Protein AF-A0A4V3Z1U4-F1 (afdb_monomer_lite)

Structure (mmCIF, N/CA/C/O backbone):
data_AF-A0A4V3Z1U4-F1
#
_entry.id   AF-A0A4V3Z1U4-F1
#
loop_
_atom_site.group_PDB
_atom_site.id
_atom_site.type_symbol
_atom_site.label_atom_id
_atom_site.label_alt_id
_atom_site.label_comp_id
_atom_site.label_asym_id
_atom_site.label_entity_id
_atom_site.label_seq_id
_atom_site.pdbx_PDB_ins_code
_atom_site.Cartn_x
_atom_site.Cartn_y
_atom_site.Cartn_z
_atom_site.occupancy
_atom_site.B_iso_or_equiv
_atom_site.auth_seq_id
_atom_site.auth_comp_id
_atom_site.auth_asym_id
_atom_site.auth_atom_id
_atom_site.pdbx_PDB_model_num
ATOM 1 N N . MET A 1 1 ? -5.119 -2.148 0.882 1.00 86.31 1 MET A N 1
ATOM 2 C CA . MET A 1 1 ? -5.841 -2.221 2.170 1.00 86.31 1 MET A CA 1
ATOM 3 C C . MET A 1 1 ? -5.010 -3.045 3.125 1.00 86.31 1 MET A C 1
ATOM 5 O O . MET A 1 1 ? -4.369 -3.986 2.670 1.00 86.31 1 MET A O 1
ATOM 9 N N . LEU A 1 2 ? -5.001 -2.672 4.398 1.00 91.62 2 LEU A N 1
ATOM 10 C CA . LEU A 1 2 ? -4.212 -3.291 5.464 1.00 91.62 2 LEU A CA 1
ATOM 11 C C . LEU A 1 2 ? -5.132 -3.559 6.650 1.00 91.62 2 LEU A C 1
ATOM 13 O O . LEU A 1 2 ? -6.057 -2.778 6.849 1.00 91.62 2 LEU A O 1
ATOM 17 N N . GLY A 1 3 ? -4.857 -4.601 7.428 1.00 91.94 3 GLY A N 1
ATOM 18 C CA . GLY A 1 3 ? -5.650 -4.963 8.602 1.00 91.94 3 GLY A CA 1
ATOM 19 C C . GLY A 1 3 ? -6.179 -6.389 8.531 1.00 91.94 3 GLY A C 1
ATOM 20 O O . GLY A 1 3 ? -5.739 -7.170 7.681 1.00 91.94 3 GLY A O 1
ATOM 21 N N . ASP A 1 4 ? -7.108 -6.720 9.419 1.00 92.75 4 ASP A N 1
ATOM 22 C CA . ASP A 1 4 ? -7.539 -8.100 9.620 1.00 92.75 4 ASP A CA 1
ATOM 23 C C . ASP A 1 4 ? -8.524 -8.565 8.542 1.00 92.75 4 ASP A C 1
ATOM 25 O O . ASP A 1 4 ? -9.403 -7.836 8.073 1.00 92.75 4 ASP A O 1
ATOM 29 N N . TRP A 1 5 ? -8.387 -9.830 8.150 1.00 90.12 5 TRP A N 1
ATOM 30 C CA . TRP A 1 5 ? -9.250 -10.499 7.178 1.00 90.12 5 TRP A CA 1
ATOM 31 C C . TRP A 1 5 ? -9.741 -11.825 7.748 1.00 90.12 5 TRP A C 1
ATOM 33 O O . TRP A 1 5 ? -9.006 -12.528 8.437 1.00 90.12 5 TRP A O 1
ATOM 43 N N . GLY A 1 6 ? -10.982 -12.192 7.433 1.00 91.44 6 GLY A N 1
ATOM 44 C CA . GLY A 1 6 ? -11.595 -13.429 7.911 1.00 91.44 6 GLY A CA 1
ATOM 45 C C . GLY A 1 6 ? -13.063 -13.237 8.265 1.00 91.44 6 GLY A C 1
ATOM 46 O O . GLY A 1 6 ? -13.600 -12.139 8.153 1.00 91.44 6 GLY A O 1
ATOM 47 N N . ALA A 1 7 ? -13.710 -14.317 8.703 1.00 89.88 7 ALA A N 1
ATOM 48 C CA . ALA A 1 7 ? -15.145 -14.326 8.989 1.00 89.88 7 ALA A CA 1
ATOM 49 C C . ALA A 1 7 ? -15.562 -13.356 10.111 1.00 89.88 7 ALA A C 1
ATOM 51 O O . ALA A 1 7 ? -16.705 -12.913 10.131 1.00 89.88 7 ALA A O 1
ATOM 52 N N . SER A 1 8 ? -14.649 -13.028 11.030 1.00 91.88 8 SER A N 1
ATOM 53 C CA . SER A 1 8 ? -14.893 -12.103 12.142 1.00 91.88 8 SER A CA 1
ATOM 54 C C . SER A 1 8 ? -14.455 -10.662 11.872 1.00 91.88 8 SER A C 1
ATOM 56 O O . SER A 1 8 ? -14.738 -9.810 12.704 1.00 91.88 8 SER A O 1
ATOM 58 N N . ALA A 1 9 ? -13.757 -10.389 10.763 1.00 93.50 9 ALA A N 1
ATOM 59 C CA . ALA A 1 9 ? -13.178 -9.076 10.485 1.00 93.50 9 ALA A CA 1
ATOM 60 C C . ALA A 1 9 ? -14.084 -8.244 9.567 1.00 93.50 9 ALA A C 1
ATOM 62 O O . ALA A 1 9 ? -14.436 -8.674 8.461 1.00 93.50 9 ALA A O 1
ATOM 63 N N . GLY A 1 10 ? -14.425 -7.037 10.009 1.00 92.75 10 GLY A N 1
ATOM 64 C CA . GLY A 1 10 ? -15.235 -6.066 9.281 1.00 92.75 10 GLY A CA 1
ATOM 65 C C . GLY A 1 10 ? -14.410 -4.948 8.629 1.00 92.75 10 GLY A C 1
ATOM 66 O O . GLY A 1 10 ? -13.180 -4.957 8.676 1.00 92.75 10 GLY A O 1
ATOM 67 N N . PRO A 1 11 ? -15.079 -3.953 8.016 1.00 92.25 11 PRO A N 1
ATOM 68 C CA . PRO A 1 11 ? -14.420 -2.760 7.477 1.00 92.25 11 PRO A CA 1
ATOM 69 C C . PRO A 1 11 ? -13.624 -1.984 8.537 1.00 92.25 11 PRO A C 1
ATOM 71 O O . PRO A 1 11 ? -12.570 -1.441 8.221 1.00 92.25 11 PRO A O 1
ATOM 74 N N . ALA A 1 12 ? -14.101 -1.979 9.785 1.00 92.56 12 ALA A N 1
ATOM 75 C CA . ALA A 1 12 ? -13.463 -1.303 10.916 1.00 92.56 12 ALA A CA 1
ATOM 76 C C . ALA A 1 12 ? -12.058 -1.821 11.238 1.00 92.56 12 ALA A C 1
ATOM 78 O O . ALA A 1 12 ? -11.200 -1.075 11.704 1.00 92.56 12 ALA A O 1
ATOM 79 N N . ASP A 1 13 ? -11.784 -3.081 10.907 1.00 93.69 13 ASP A N 1
ATOM 80 C CA . ASP A 1 13 ? -10.487 -3.704 11.155 1.00 93.69 13 ASP A CA 1
ATOM 81 C C . ASP A 1 13 ? -9.480 -3.412 10.035 1.00 93.69 13 ASP A C 1
ATOM 83 O O . ASP A 1 13 ? -8.400 -4.005 9.995 1.00 93.69 13 ASP A O 1
ATOM 87 N N . ARG A 1 14 ? -9.836 -2.542 9.075 1.00 93.12 14 ARG A N 1
ATOM 88 C CA . ARG A 1 14 ? -9.054 -2.293 7.864 1.00 93.12 14 ARG A CA 1
ATOM 89 C C . ARG A 1 14 ? -8.927 -0.818 7.536 1.00 93.12 14 ARG A C 1
ATOM 91 O O . ARG A 1 14 ? -9.859 -0.024 7.651 1.00 93.12 14 ARG A O 1
ATOM 98 N N . VAL A 1 15 ? -7.762 -0.489 6.995 1.00 93.19 15 VAL A N 1
ATOM 99 C CA . VAL A 1 15 ? -7.442 0.842 6.485 1.00 93.19 15 VAL A CA 1
ATOM 100 C C . VAL A 1 15 ? -7.041 0.796 5.014 1.00 93.19 15 VAL A C 1
ATOM 102 O O . VAL A 1 15 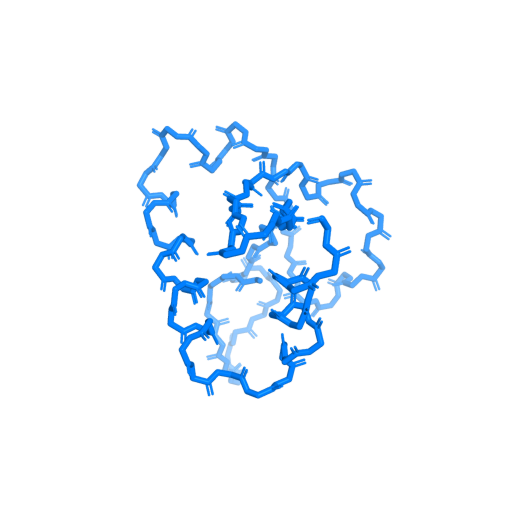? -6.398 -0.147 4.528 1.00 93.19 15 VAL A O 1
ATOM 105 N N . LEU A 1 16 ? -7.403 1.842 4.279 1.00 94.12 16 LEU A N 1
ATOM 106 C CA . LEU A 1 16 ? -6.967 2.064 2.909 1.00 94.12 16 LEU A CA 1
ATOM 107 C C . LEU A 1 16 ? -5.705 2.933 2.893 1.00 94.12 16 LEU A C 1
ATOM 109 O O . LEU A 1 16 ? -5.708 4.075 3.341 1.00 94.12 16 LEU A O 1
ATOM 113 N N . VAL A 1 17 ? -4.645 2.395 2.292 1.00 95.12 17 VAL A N 1
ATOM 114 C CA . VAL A 1 17 ? -3.443 3.137 1.896 1.00 95.12 17 VAL A CA 1
ATOM 115 C C . VAL A 1 17 ? -3.376 3.135 0.377 1.00 95.12 17 VAL A C 1
ATOM 117 O O . VAL A 1 17 ? -3.572 2.087 -0.243 1.00 95.12 17 VAL A O 1
ATOM 120 N N . SER A 1 18 ? -3.110 4.300 -0.210 1.00 94.81 18 SER A N 1
ATOM 121 C CA . SER A 1 18 ? -2.968 4.467 -1.654 1.00 94.81 18 SER A CA 1
ATOM 122 C C . SER A 1 18 ? -1.515 4.703 -2.031 1.00 94.81 18 SER A C 1
ATOM 124 O O . SER A 1 18 ? -0.792 5.449 -1.372 1.0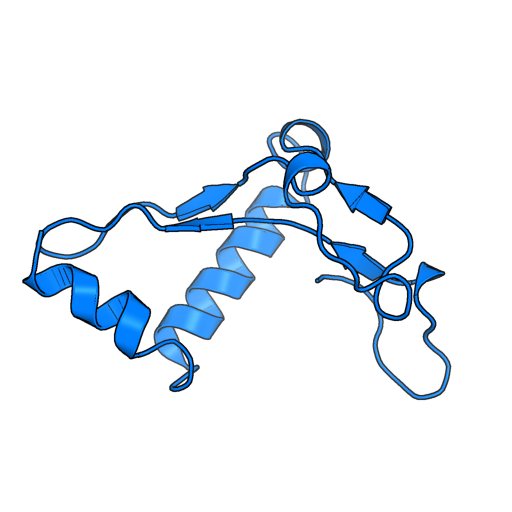0 94.81 18 SER A O 1
ATOM 126 N N . LEU A 1 19 ? -1.102 4.071 -3.123 1.00 95.00 19 LEU A N 1
ATOM 127 C CA . LEU A 1 19 ? 0.244 4.167 -3.668 1.00 95.00 19 LEU A CA 1
ATOM 128 C C . LEU A 1 19 ? 0.168 4.596 -5.132 1.00 95.00 19 LEU A C 1
ATOM 130 O O . LEU A 1 19 ? -0.834 4.363 -5.813 1.00 95.00 19 LEU A O 1
ATOM 134 N N . ILE A 1 20 ? 1.231 5.226 -5.611 1.00 94.38 20 ILE A N 1
ATOM 135 C CA . ILE A 1 20 ? 1.445 5.518 -7.023 1.00 94.38 20 ILE A CA 1
ATOM 136 C C . ILE A 1 20 ? 2.783 4.934 -7.448 1.00 94.38 20 ILE A C 1
ATOM 138 O O . ILE A 1 20 ? 3.785 5.091 -6.750 1.00 94.38 20 ILE A O 1
ATOM 142 N N . TYR A 1 21 ? 2.780 4.261 -8.590 1.00 95.19 21 TYR A N 1
ATOM 143 C CA . TYR A 1 21 ? 3.991 3.854 -9.278 1.00 95.19 21 TYR A CA 1
ATOM 144 C C . TYR A 1 21 ? 4.343 4.902 -10.331 1.00 95.19 21 TYR A C 1
ATOM 146 O O . TYR A 1 21 ? 3.467 5.328 -11.084 1.00 95.19 21 TYR A O 1
ATOM 154 N N . ILE A 1 22 ? 5.601 5.337 -10.363 1.00 94.50 22 ILE A N 1
AT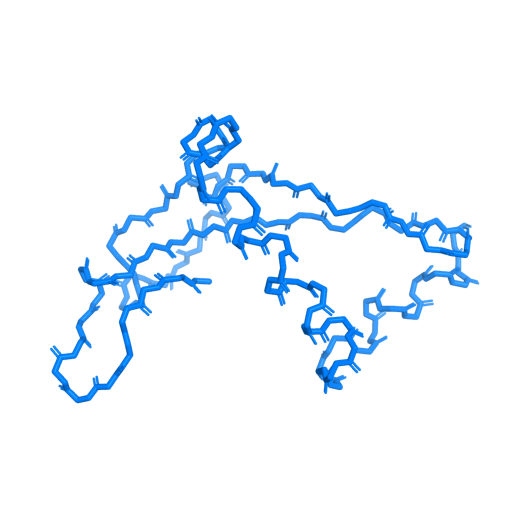OM 155 C CA . ILE A 1 22 ? 6.099 6.325 -11.323 1.00 94.50 22 ILE A CA 1
ATOM 156 C C . ILE A 1 22 ? 7.085 5.600 -12.242 1.00 94.50 22 ILE A C 1
ATOM 158 O O . ILE A 1 22 ? 8.270 5.554 -11.916 1.00 94.50 22 ILE A O 1
ATOM 162 N N . PRO A 1 23 ? 6.623 4.998 -13.348 1.00 93.62 23 PRO A N 1
ATOM 163 C CA . PRO A 1 23 ? 7.458 4.136 -14.174 1.00 93.62 23 PRO A CA 1
ATOM 164 C C . PRO A 1 23 ? 8.602 4.918 -14.834 1.00 93.62 23 PRO A C 1
ATOM 166 O O . PRO A 1 23 ? 8.470 6.106 -15.142 1.00 93.62 23 PRO A O 1
ATOM 169 N N . ARG A 1 24 ? 9.733 4.237 -15.024 1.00 92.38 24 ARG A N 1
ATOM 170 C CA . ARG A 1 24 ? 10.941 4.705 -15.719 1.00 92.38 24 ARG A CA 1
ATOM 171 C C . ARG A 1 24 ? 11.608 3.513 -16.393 1.00 92.38 24 ARG A C 1
ATOM 173 O O . ARG A 1 24 ? 11.405 2.388 -15.930 1.00 92.38 24 ARG A O 1
ATOM 180 N N . GLU A 1 25 ? 12.436 3.764 -17.404 1.00 91.62 25 GLU A N 1
ATOM 181 C CA . GLU A 1 25 ? 13.314 2.736 -17.963 1.00 91.62 25 GLU A CA 1
ATOM 182 C C . GLU A 1 25 ? 14.098 2.019 -16.846 1.00 91.62 25 GLU A C 1
ATOM 184 O O . GLU A 1 25 ? 14.798 2.651 -16.050 1.00 91.62 25 GLU A O 1
ATOM 189 N N . GLY A 1 26 ? 13.945 0.695 -16.761 1.00 88.94 26 GLY A N 1
ATOM 190 C CA . GLY A 1 26 ? 14.621 -0.136 -15.757 1.00 88.94 26 GLY A CA 1
ATOM 191 C C . GLY A 1 26 ? 13.981 -0.141 -14.362 1.00 88.94 26 GLY A C 1
ATOM 192 O O . GLY A 1 26 ? 14.562 -0.712 -13.438 1.00 88.94 26 GLY A O 1
ATOM 193 N N . GLY A 1 27 ? 12.796 0.455 -14.204 1.00 89.62 27 GLY A N 1
ATOM 194 C CA . GLY A 1 27 ? 12.024 0.445 -12.963 1.00 89.62 27 GLY A CA 1
ATOM 195 C C . GLY A 1 27 ? 11.924 1.816 -12.290 1.00 89.62 27 GLY A C 1
ATOM 196 O O . GLY A 1 27 ? 12.845 2.634 -12.283 1.00 89.62 27 GLY A O 1
ATOM 197 N N . GLY A 1 28 ? 10.757 2.078 -11.713 1.00 91.44 28 GLY A N 1
ATOM 198 C CA . GLY A 1 28 ? 10.367 3.354 -11.131 1.00 91.44 28 GLY A CA 1
ATOM 199 C C . GLY A 1 28 ? 10.218 3.333 -9.607 1.00 91.44 28 GLY A C 1
ATOM 200 O O . GLY A 1 28 ? 10.136 2.271 -8.989 1.00 91.44 28 GLY A O 1
ATOM 201 N N . PRO A 1 29 ? 10.145 4.502 -8.949 1.00 93.94 29 PRO A N 1
ATOM 202 C CA . PRO A 1 29 ? 9.788 4.554 -7.541 1.00 93.94 29 PRO A CA 1
ATOM 203 C C . PRO A 1 29 ? 8.287 4.325 -7.323 1.00 93.94 29 PRO A C 1
ATOM 205 O O . PRO A 1 29 ? 7.436 4.744 -8.114 1.00 93.94 29 PRO A O 1
ATOM 208 N N . VAL A 1 30 ? 7.965 3.744 -6.169 1.00 95.38 30 VAL A N 1
ATOM 209 C CA . VAL A 1 30 ? 6.614 3.731 -5.602 1.00 95.38 30 VAL A CA 1
ATOM 210 C C . VAL A 1 30 ? 6.535 4.788 -4.503 1.00 95.38 30 VAL A C 1
ATOM 212 O O . VAL A 1 30 ? 7.442 4.919 -3.686 1.00 95.38 30 VAL A O 1
ATOM 215 N N . SER A 1 31 ? 5.451 5.559 -4.469 1.00 95.75 31 SER A N 1
ATOM 216 C CA . SER A 1 31 ? 5.206 6.580 -3.444 1.00 95.75 31 SER A CA 1
ATOM 217 C C . SER A 1 31 ? 3.838 6.409 -2.800 1.00 95.75 31 SER A C 1
ATOM 219 O O . SER A 1 31 ? 2.867 6.074 -3.472 1.00 95.75 31 SER A O 1
ATOM 221 N N . VAL A 1 32 ? 3.745 6.685 -1.498 1.00 96.56 32 VAL A N 1
ATOM 222 C CA . VAL A 1 32 ? 2.454 6.805 -0.806 1.00 96.56 32 VAL A CA 1
ATOM 223 C C . VAL A 1 32 ? 1.794 8.123 -1.209 1.00 96.56 32 VAL A C 1
ATOM 225 O O . VAL A 1 32 ? 2.448 9.169 -1.227 1.00 96.56 32 VAL A O 1
ATOM 228 N N . VAL A 1 33 ? 0.496 8.070 -1.498 1.00 95.62 33 VAL A N 1
ATOM 229 C CA . VAL A 1 33 ? -0.347 9.229 -1.825 1.00 95.62 33 VAL A CA 1
ATOM 230 C C . VAL A 1 33 ? -1.564 9.279 -0.907 1.00 95.62 33 VAL A C 1
ATOM 232 O O . VAL A 1 33 ? -1.873 8.302 -0.223 1.00 95.62 33 VAL A O 1
ATOM 235 N N . ASN A 1 34 ? -2.265 10.414 -0.890 1.00 94.25 34 ASN A N 1
ATOM 236 C CA . ASN A 1 34 ? -3.475 10.566 -0.092 1.00 94.25 34 ASN A CA 1
ATOM 237 C C . ASN A 1 34 ? -4.571 9.608 -0.591 1.00 94.25 34 ASN A C 1
ATOM 239 O O . ASN A 1 34 ? -4.992 9.685 -1.746 1.00 94.25 34 ASN A O 1
ATOM 243 N N . ALA A 1 35 ? -5.025 8.693 0.268 1.00 92.62 35 ALA A N 1
ATOM 244 C CA . ALA A 1 35 ? -6.091 7.760 -0.083 1.00 92.62 35 ALA A CA 1
ATOM 245 C C . ALA A 1 35 ? -7.485 8.402 -0.030 1.00 92.62 35 ALA A C 1
ATOM 247 O O . ALA A 1 35 ? -8.378 7.956 -0.746 1.00 92.62 35 ALA A O 1
ATOM 248 N N . VAL A 1 36 ? -7.664 9.453 0.775 1.00 85.19 36 VAL A N 1
ATOM 249 C CA . VAL A 1 36 ? -8.948 10.154 0.945 1.00 85.19 36 VAL A CA 1
ATOM 250 C C . VAL A 1 36 ? -9.381 10.834 -0.358 1.00 85.19 36 VAL A C 1
ATOM 252 O O . VAL A 1 36 ? -10.557 10.846 -0.703 1.00 85.19 36 VAL A O 1
ATOM 255 N N . GLU A 1 37 ? -8.419 11.344 -1.129 1.00 85.75 37 GLU A N 1
ATOM 256 C CA . GLU A 1 37 ? -8.659 12.085 -2.375 1.00 85.75 37 GLU A CA 1
ATOM 257 C C . GLU A 1 37 ? -8.961 11.184 -3.583 1.00 85.75 37 GLU A C 1
ATOM 259 O O . GLU A 1 37 ? -9.337 11.670 -4.647 1.00 85.75 37 GLU A O 1
ATOM 264 N N . ARG A 1 38 ? -8.805 9.860 -3.448 1.00 77.31 38 ARG A N 1
ATOM 265 C CA . ARG A 1 38 ? -8.934 8.918 -4.572 1.00 77.31 38 ARG A CA 1
ATOM 266 C C . ARG A 1 38 ? -10.377 8.517 -4.897 1.00 77.31 38 ARG A C 1
ATOM 268 O O . ARG A 1 38 ? -10.567 7.797 -5.872 1.00 77.31 38 ARG A O 1
ATOM 275 N N . GLY A 1 39 ? -11.370 8.984 -4.130 1.00 64.56 39 GLY A N 1
ATOM 276 C CA . GLY A 1 39 ? -12.795 8.840 -4.462 1.00 64.56 39 GLY A CA 1
ATOM 277 C C . GLY A 1 39 ? -13.244 7.392 -4.672 1.00 64.56 39 GLY A C 1
ATOM 278 O O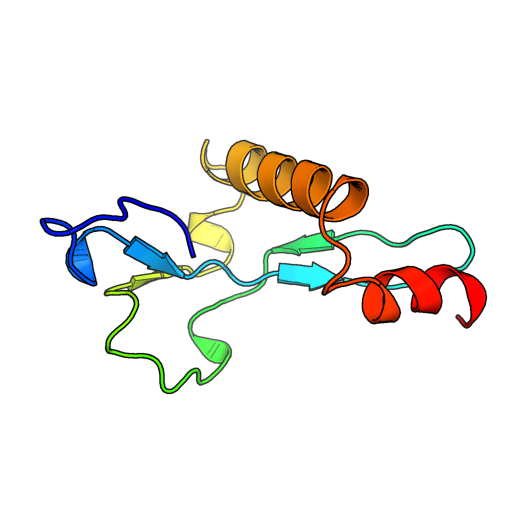 . GLY A 1 39 ? -13.960 7.099 -5.625 1.00 64.56 39 GLY A O 1
ATOM 279 N N . VAL A 1 40 ? -12.768 6.469 -3.833 1.00 67.25 40 VAL A N 1
ATOM 280 C CA . VAL A 1 40 ? -13.048 5.040 -3.997 1.00 67.25 40 VAL A CA 1
ATOM 281 C C . VAL A 1 40 ? -14.399 4.699 -3.358 1.00 67.25 40 VAL A C 1
ATOM 283 O O . VAL A 1 40 ? -14.525 4.770 -2.137 1.00 67.25 40 VAL A O 1
ATOM 286 N N . ASP A 1 41 ? -15.396 4.305 -4.156 1.00 66.19 41 ASP A N 1
ATOM 287 C CA . ASP A 1 41 ? -16.723 3.883 -3.668 1.00 66.19 41 ASP A CA 1
ATOM 288 C C . ASP A 1 41 ? -16.703 2.437 -3.137 1.00 66.19 41 ASP A C 1
ATOM 290 O O . ASP A 1 41 ? -17.297 1.519 -3.694 1.00 66.19 41 ASP A O 1
ATOM 294 N N . ASN A 1 42 ? -15.926 2.220 -2.074 1.00 67.56 42 ASN A N 1
ATOM 295 C CA . ASN A 1 42 ? -15.634 0.896 -1.520 1.00 67.56 42 ASN A CA 1
ATOM 296 C C . ASN A 1 42 ? -15.912 0.834 -0.005 1.00 67.56 42 ASN A C 1
ATOM 298 O O . ASN A 1 42 ? -15.182 0.173 0.737 1.00 67.56 42 ASN A O 1
ATOM 302 N N . SER A 1 43 ? -16.968 1.512 0.461 1.00 67.19 43 SER A N 1
ATOM 303 C CA . SER A 1 43 ? -17.326 1.651 1.889 1.00 67.19 43 SER A CA 1
ATOM 304 C C . SER A 1 43 ? -17.499 0.322 2.645 1.00 67.19 43 SER A C 1
ATOM 306 O O . SER A 1 43 ? -17.379 0.282 3.865 1.00 67.19 43 SER A O 1
ATOM 308 N N . GLY A 1 44 ? -17.722 -0.790 1.937 1.00 81.38 44 GLY A N 1
ATOM 309 C CA . GLY A 1 44 ? -17.805 -2.131 2.522 1.00 81.38 44 GLY A CA 1
ATOM 310 C C . GLY A 1 44 ? -16.462 -2.824 2.788 1.00 81.38 44 GLY A C 1
ATOM 311 O O . GLY A 1 44 ? -16.464 -3.957 3.267 1.00 81.38 44 GLY A O 1
ATOM 312 N N . LEU A 1 45 ? -15.321 -2.214 2.450 1.00 86.50 45 LEU A N 1
ATOM 313 C CA . LEU A 1 45 ? -14.013 -2.880 2.522 1.00 86.50 45 LEU A CA 1
ATOM 314 C C . LEU A 1 45 ? -13.071 -2.324 3.594 1.00 86.50 45 LEU A C 1
ATOM 316 O O . LEU A 1 45 ? -12.162 -3.043 4.004 1.00 86.50 45 LEU A O 1
ATOM 320 N N . PHE A 1 46 ? -13.261 -1.081 4.026 1.00 89.56 46 PHE A N 1
ATOM 321 C CA . PHE A 1 46 ? -12.444 -0.405 5.036 1.00 89.56 46 PHE A CA 1
ATOM 322 C C . PHE A 1 46 ? -13.253 0.717 5.697 1.00 89.56 46 PHE A C 1
ATOM 324 O O . PHE A 1 46 ? -14.172 1.251 5.079 1.00 89.56 46 PHE A O 1
ATOM 331 N N . GLU A 1 47 ? -12.894 1.101 6.920 1.00 89.69 47 GLU A N 1
ATOM 332 C CA . GLU A 1 47 ? -13.513 2.241 7.614 1.00 89.69 47 GLU A CA 1
ATOM 333 C C . GLU A 1 47 ? -12.735 3.541 7.380 1.00 89.69 47 GLU A C 1
ATOM 335 O O . GLU A 1 47 ? -13.332 4.595 7.165 1.00 89.69 47 GLU A O 1
ATOM 340 N N . PHE A 1 48 ? -11.399 3.470 7.341 1.00 88.81 48 PHE A N 1
ATOM 341 C CA . PHE A 1 48 ? -10.552 4.660 7.232 1.00 88.81 48 PHE A CA 1
ATOM 342 C C . PHE A 1 48 ? -9.653 4.633 6.000 1.00 88.81 48 PHE A C 1
ATOM 344 O O . PHE A 1 48 ? -8.899 3.686 5.775 1.00 88.81 48 PHE A O 1
ATOM 351 N N . ALA A 1 49 ? -9.677 5.717 5.226 1.00 92.62 49 ALA A N 1
ATOM 352 C CA . ALA A 1 49 ? -8.658 6.012 4.227 1.00 92.62 49 ALA A CA 1
ATOM 353 C C . ALA A 1 49 ? -7.589 6.917 4.845 1.00 92.62 49 ALA A C 1
ATOM 355 O O . ALA A 1 49 ? -7.911 7.948 5.430 1.00 92.62 49 ALA A O 1
ATOM 356 N N . LEU A 1 50 ? -6.320 6.525 4.727 1.00 94.69 50 LEU A N 1
ATOM 357 C CA . LEU A 1 50 ? -5.214 7.257 5.334 1.00 94.69 50 LEU A CA 1
ATOM 358 C C . LEU A 1 50 ? -4.670 8.336 4.395 1.00 94.69 50 LEU A C 1
ATOM 360 O O . LEU A 1 50 ? -4.396 8.090 3.215 1.00 94.69 50 LEU A O 1
ATOM 364 N N . ALA A 1 51 ? -4.454 9.526 4.951 1.00 94.75 51 ALA A N 1
ATOM 365 C CA . ALA A 1 51 ? -3.639 10.553 4.325 1.00 94.75 51 ALA A CA 1
ATOM 366 C C . ALA A 1 51 ? -2.164 10.129 4.311 1.00 94.75 51 ALA A C 1
ATOM 368 O O . ALA A 1 51 ? -1.714 9.298 5.107 1.00 94.75 51 ALA A O 1
ATOM 369 N N . ARG A 1 52 ? -1.381 10.726 3.411 1.00 95.56 52 ARG A N 1
ATOM 370 C CA . ARG A 1 52 ? 0.034 10.381 3.233 1.00 95.56 52 ARG A CA 1
ATOM 371 C C . ARG A 1 52 ? 0.832 10.581 4.528 1.00 95.56 52 ARG A C 1
ATOM 373 O O . ARG A 1 52 ? 1.690 9.766 4.856 1.00 95.56 52 ARG A O 1
ATOM 380 N N . GLU A 1 53 ? 0.537 11.642 5.266 1.00 95.75 53 GLU A N 1
ATOM 381 C CA . GLU A 1 53 ? 1.204 12.051 6.507 1.00 95.75 53 GLU A CA 1
ATOM 382 C C . GLU A 1 53 ? 0.903 11.094 7.665 1.00 95.75 53 GLU A C 1
ATOM 384 O O . GLU A 1 53 ? 1.677 11.005 8.611 1.00 95.75 53 GLU A O 1
ATOM 389 N N . GLN A 1 54 ? -0.198 10.344 7.579 1.00 96.06 54 GLN A N 1
ATOM 390 C CA . GLN A 1 54 ? -0.551 9.308 8.552 1.00 96.06 54 GLN A CA 1
ATOM 391 C C . GLN A 1 54 ? 0.180 7.984 8.285 1.00 96.06 54 GLN A C 1
ATOM 393 O O . GLN A 1 54 ? 0.156 7.087 9.121 1.00 96.06 54 GLN A O 1
ATOM 398 N N . VAL A 1 55 ? 0.830 7.852 7.124 1.00 96.88 55 VAL A N 1
ATOM 399 C CA . VAL A 1 55 ? 1.615 6.671 6.748 1.00 96.88 55 VAL A CA 1
ATOM 400 C C . VAL A 1 55 ? 3.107 6.984 6.840 1.00 96.88 55 VAL A C 1
ATOM 402 O O . VAL A 1 55 ? 3.850 6.295 7.539 1.00 96.88 55 VAL A O 1
ATOM 405 N N . ILE A 1 56 ? 3.563 8.028 6.148 1.00 96.94 56 ILE A N 1
ATOM 406 C CA . ILE A 1 56 ? 4.978 8.393 6.049 1.00 96.94 56 ILE A CA 1
ATOM 407 C C . ILE A 1 56 ? 5.484 8.968 7.373 1.00 96.94 56 ILE A C 1
ATOM 409 O O . ILE A 1 56 ? 4.841 9.816 7.976 1.00 96.94 56 ILE A O 1
ATOM 413 N N . GLY A 1 57 ? 6.664 8.519 7.809 1.00 96.31 57 GLY A N 1
ATOM 414 C CA . GLY A 1 57 ? 7.233 8.887 9.111 1.00 96.31 57 GLY A CA 1
ATOM 415 C C . GLY A 1 57 ? 6.693 8.054 10.276 1.00 96.31 57 GLY A C 1
ATOM 416 O O . GLY A 1 57 ? 7.154 8.216 11.402 1.00 96.31 57 GLY A O 1
ATOM 417 N N . THR A 1 58 ? 5.765 7.130 10.011 1.00 97.19 58 THR A N 1
ATOM 418 C CA . THR A 1 58 ? 5.256 6.169 10.995 1.00 97.19 58 THR A CA 1
ATOM 419 C C . THR A 1 58 ? 5.821 4.764 10.729 1.00 97.19 58 THR A C 1
ATOM 421 O O . THR A 1 58 ? 6.278 4.484 9.614 1.00 97.19 58 THR A O 1
ATOM 424 N N . PRO A 1 59 ? 5.735 3.835 11.699 1.00 95.56 59 PRO A N 1
ATOM 425 C CA . PRO A 1 59 ? 6.084 2.427 11.485 1.00 95.56 59 PRO A CA 1
ATOM 426 C C . PRO A 1 59 ? 5.263 1.720 10.393 1.00 95.56 59 PRO A C 1
ATOM 428 O O . PRO A 1 59 ? 5.642 0.636 9.954 1.00 95.56 59 PRO A O 1
ATOM 431 N N . LEU A 1 60 ? 4.158 2.317 9.930 1.00 94.94 60 LEU A N 1
ATOM 432 C CA . LEU A 1 60 ? 3.330 1.758 8.865 1.00 94.94 60 LEU A CA 1
ATOM 433 C C . LEU A 1 60 ? 4.010 1.832 7.493 1.00 94.94 60 LEU A C 1
ATOM 435 O O . LEU A 1 60 ? 3.804 0.951 6.663 1.00 94.94 60 LEU A O 1
ATOM 439 N N . ALA A 1 61 ? 4.830 2.858 7.240 1.00 96.69 61 ALA A N 1
ATOM 440 C CA . ALA A 1 61 ? 5.457 3.046 5.932 1.00 96.69 61 ALA A CA 1
ATOM 441 C C . ALA A 1 61 ? 6.355 1.861 5.516 1.00 96.69 61 ALA A C 1
ATOM 443 O O . ALA A 1 61 ? 6.148 1.345 4.417 1.00 96.69 61 ALA A O 1
ATOM 444 N N . PRO A 1 62 ? 7.287 1.364 6.356 1.00 96.44 62 PRO A N 1
ATOM 445 C CA . PRO A 1 62 ? 8.063 0.167 6.028 1.00 96.44 62 PRO A CA 1
ATOM 446 C C . PRO A 1 62 ? 7.194 -1.056 5.719 1.00 96.44 62 PRO A C 1
ATOM 448 O O . PRO A 1 62 ? 7.477 -1.767 4.760 1.00 96.44 62 PRO A O 1
ATOM 451 N N . LEU A 1 63 ? 6.116 -1.278 6.481 1.00 95.31 63 LEU A N 1
ATOM 452 C CA . LEU A 1 63 ? 5.198 -2.397 6.251 1.00 95.31 63 LEU A CA 1
ATOM 453 C C . LEU A 1 63 ? 4.508 -2.289 4.883 1.00 95.31 63 LEU A C 1
ATOM 455 O O . LEU A 1 63 ? 4.449 -3.262 4.136 1.00 95.31 63 LEU A O 1
ATOM 459 N N . VAL A 1 64 ? 4.030 -1.093 4.530 1.00 96.50 64 VAL A N 1
ATOM 460 C CA . VAL A 1 64 ? 3.400 -0.821 3.230 1.00 96.50 64 VAL A CA 1
ATOM 461 C C . VAL A 1 64 ? 4.355 -1.115 2.075 1.00 96.50 64 VAL A C 1
ATOM 463 O O . VAL A 1 64 ? 3.956 -1.764 1.108 1.00 96.50 64 VAL A O 1
ATOM 466 N N . PHE A 1 65 ? 5.607 -0.661 2.167 1.00 96.50 65 PHE A N 1
ATOM 467 C CA . PHE A 1 65 ? 6.591 -0.893 1.109 1.00 96.50 65 PHE A CA 1
ATOM 468 C C . PHE A 1 65 ? 6.977 -2.369 0.994 1.00 96.50 65 PHE A C 1
ATOM 470 O O . PHE A 1 65 ? 6.962 -2.895 -0.113 1.00 96.50 65 PHE A O 1
ATOM 477 N N . GLN A 1 66 ? 7.181 -3.071 2.114 1.00 95.94 66 GLN A N 1
ATOM 478 C CA . GLN A 1 66 ? 7.446 -4.516 2.102 1.00 95.94 66 GLN A CA 1
ATOM 479 C C . GLN A 1 66 ? 6.326 -5.313 1.423 1.00 95.94 66 GLN A C 1
ATOM 481 O O . GLN A 1 66 ? 6.590 -6.274 0.701 1.00 95.94 66 GLN A O 1
ATOM 486 N N . MET A 1 67 ? 5.066 -4.917 1.623 1.00 94.44 67 MET A N 1
ATOM 487 C CA . MET A 1 67 ? 3.942 -5.560 0.944 1.00 94.44 67 MET A CA 1
ATOM 488 C C . MET A 1 67 ? 3.978 -5.337 -0.566 1.00 94.44 67 MET A C 1
ATOM 490 O O . MET A 1 67 ? 3.710 -6.272 -1.320 1.00 94.44 67 MET A O 1
ATOM 494 N N . ILE A 1 68 ? 4.317 -4.129 -1.020 1.00 94.94 68 ILE A N 1
ATOM 495 C CA . ILE A 1 68 ? 4.472 -3.872 -2.452 1.00 94.94 68 ILE A CA 1
ATOM 496 C C . ILE A 1 68 ? 5.659 -4.631 -3.027 1.00 94.94 68 ILE A C 1
ATOM 498 O O . ILE A 1 68 ? 5.485 -5.227 -4.082 1.00 94.94 68 ILE A O 1
ATOM 502 N N . ASP A 1 69 ? 6.794 -4.707 -2.335 1.00 94.56 69 ASP A N 1
ATOM 503 C CA . ASP A 1 69 ? 7.942 -5.505 -2.781 1.00 94.56 69 ASP A CA 1
ATOM 504 C C . ASP A 1 69 ? 7.548 -6.979 -2.964 1.00 94.56 69 ASP A C 1
ATOM 506 O O . ASP A 1 69 ? 7.820 -7.590 -4.002 1.00 94.56 69 ASP A O 1
ATOM 510 N N . ALA A 1 70 ? 6.820 -7.544 -1.995 1.00 95.69 70 ALA A N 1
ATOM 511 C CA . ALA A 1 70 ? 6.328 -8.915 -2.072 1.00 95.69 70 ALA A CA 1
ATOM 512 C C . ALA A 1 70 ? 5.378 -9.123 -3.264 1.00 95.69 70 ALA A C 1
ATOM 514 O O . ALA A 1 70 ? 5.523 -10.098 -4.009 1.00 95.69 70 ALA A O 1
ATOM 515 N N . LEU A 1 71 ? 4.432 -8.204 -3.490 1.00 94.25 71 LEU A N 1
ATOM 516 C CA . LEU A 1 71 ? 3.531 -8.255 -4.647 1.00 94.25 71 LEU A CA 1
ATOM 517 C C . LEU A 1 71 ? 4.299 -8.072 -5.965 1.00 94.25 71 LEU A C 1
ATOM 519 O O . LEU A 1 71 ? 4.029 -8.770 -6.942 1.00 94.25 71 LEU A O 1
ATOM 523 N N . TRP A 1 72 ? 5.302 -7.197 -6.003 1.00 94.00 72 TRP A N 1
ATOM 524 C CA . TRP A 1 72 ? 6.130 -6.969 -7.186 1.00 94.00 72 TRP A CA 1
ATOM 525 C C . TRP A 1 72 ? 6.882 -8.228 -7.621 1.00 94.00 72 TRP A C 1
ATOM 527 O O . TRP A 1 72 ? 7.08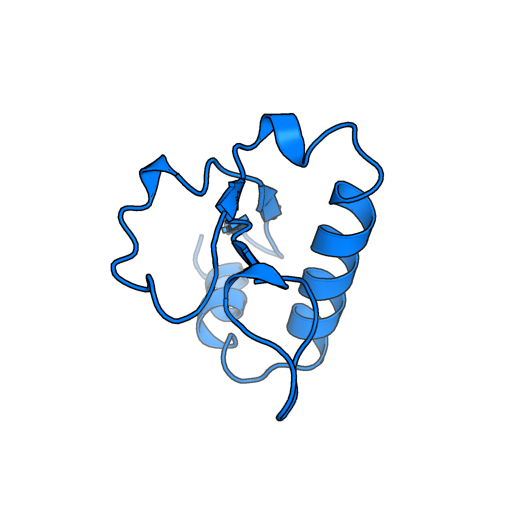8 -8.447 -8.813 1.00 94.00 72 TRP A O 1
ATOM 537 N N . ILE A 1 73 ? 7.224 -9.109 -6.686 1.00 93.69 73 ILE A N 1
ATOM 538 C CA . ILE A 1 73 ? 7.873 -10.388 -6.991 1.00 93.69 73 ILE A CA 1
ATOM 539 C C . ILE A 1 73 ? 6.840 -11.462 -7.352 1.00 93.69 73 ILE A C 1
ATOM 541 O O . ILE A 1 73 ? 7.023 -12.200 -8.317 1.00 93.69 73 ILE A O 1
ATOM 545 N N . THR A 1 74 ? 5.753 -11.558 -6.586 1.00 96.00 74 TH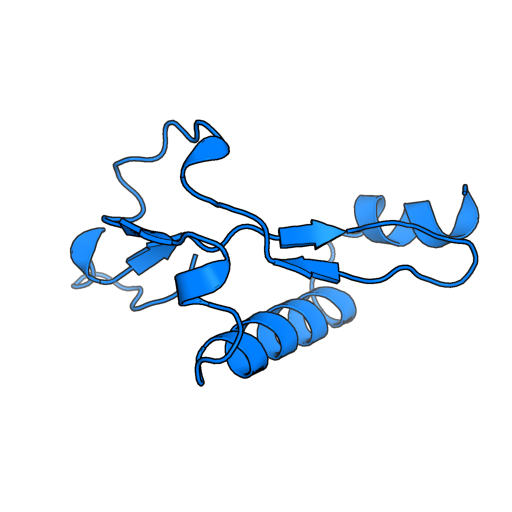R A N 1
ATOM 546 C CA . THR A 1 74 ? 4.903 -12.763 -6.576 1.00 96.00 74 THR A CA 1
ATOM 547 C C . THR A 1 74 ? 3.595 -12.625 -7.343 1.00 96.00 74 THR A C 1
ATOM 549 O O . THR A 1 74 ? 3.028 -13.634 -7.755 1.00 96.00 74 THR A O 1
ATOM 552 N N . GLU A 1 75 ? 3.102 -11.403 -7.551 1.00 96.19 75 GLU A N 1
ATOM 553 C CA . GLU A 1 75 ? 1.745 -11.180 -8.035 1.00 96.19 75 GLU A CA 1
ATOM 554 C C . GLU A 1 75 ? 1.708 -10.996 -9.564 1.00 96.19 75 GLU A C 1
ATOM 556 O O . GLU A 1 75 ? 2.192 -9.974 -10.073 1.00 96.19 75 GLU A O 1
ATOM 561 N N . PRO A 1 76 ? 1.121 -11.946 -10.323 1.00 96.25 76 PRO A N 1
ATOM 562 C CA . PRO A 1 76 ? 0.972 -11.813 -11.770 1.00 96.25 76 PRO A CA 1
ATOM 563 C C . PRO A 1 76 ? -0.068 -10.763 -12.180 1.00 96.25 76 PRO A C 1
ATOM 565 O O . PRO A 1 76 ? 0.058 -10.190 -13.259 1.00 96.25 76 PRO A O 1
ATOM 568 N N . ARG A 1 77 ? -1.068 -10.449 -11.341 1.00 95.62 77 ARG A N 1
ATOM 569 C CA . ARG A 1 77 ? -2.133 -9.481 -11.686 1.00 95.62 77 ARG A CA 1
ATOM 570 C C . ARG A 1 77 ? -1.630 -8.058 -11.933 1.00 95.62 77 ARG A C 1
ATOM 572 O O . ARG A 1 77 ? -2.339 -7.268 -12.540 1.00 95.62 77 ARG A O 1
ATOM 579 N N . ILE A 1 78 ? -0.421 -7.727 -11.481 1.00 93.94 78 ILE A N 1
ATOM 580 C CA . ILE A 1 78 ? 0.210 -6.420 -11.714 1.00 93.94 78 ILE A CA 1
ATOM 581 C C . ILE A 1 78 ? 1.262 -6.454 -12.837 1.00 93.94 78 ILE A C 1
ATOM 583 O O . ILE A 1 78 ? 2.073 -5.537 -12.942 1.00 93.94 78 ILE A O 1
ATOM 587 N N . ALA A 1 79 ? 1.281 -7.494 -13.679 1.00 94.44 79 ALA A N 1
ATOM 588 C CA . ALA A 1 79 ? 2.255 -7.628 -14.767 1.00 94.44 79 ALA A CA 1
ATOM 589 C C . ALA A 1 79 ? 2.233 -6.443 -15.749 1.00 94.44 79 ALA A C 1
ATOM 591 O O . ALA A 1 79 ? 3.294 -5.988 -16.166 1.00 94.44 79 ALA A O 1
ATOM 592 N N . GLU A 1 80 ? 1.057 -5.895 -16.065 1.00 93.75 80 GLU A N 1
ATOM 593 C CA . GLU A 1 80 ? 0.931 -4.721 -16.943 1.00 93.75 80 GLU A CA 1
ATOM 594 C C . GLU A 1 80 ? 1.587 -3.471 -16.343 1.00 93.75 80 GLU A C 1
ATOM 596 O O . GLU A 1 80 ? 2.196 -2.688 -17.064 1.00 93.75 80 GLU A O 1
ATOM 601 N N . VAL A 1 81 ? 1.535 -3.312 -15.016 1.00 92.50 81 VAL A N 1
ATOM 602 C CA . VAL A 1 81 ? 2.208 -2.205 -14.320 1.00 92.50 81 VAL A CA 1
ATOM 603 C C . VAL A 1 81 ? 3.728 -2.350 -14.428 1.00 92.50 81 VAL A C 1
ATOM 605 O O . VAL A 1 81 ? 4.405 -1.366 -14.705 1.00 92.50 81 VAL A O 1
ATOM 608 N N . LYS A 1 82 ? 4.259 -3.573 -14.281 1.00 91.94 82 LYS A N 1
ATOM 609 C CA . LYS A 1 82 ? 5.696 -3.877 -14.448 1.00 91.94 82 LYS A CA 1
ATOM 610 C C . LYS A 1 82 ? 6.161 -3.703 -15.893 1.00 91.94 82 LYS A C 1
ATOM 612 O O . LYS A 1 82 ? 7.307 -3.361 -16.144 1.00 91.94 82 LYS A O 1
ATOM 617 N N . ALA A 1 83 ? 5.280 -3.945 -16.865 1.00 93.31 83 ALA A N 1
ATOM 618 C CA . ALA A 1 83 ? 5.616 -3.783 -18.276 1.00 93.31 83 ALA A CA 1
ATOM 619 C C . ALA A 1 83 ? 5.938 -2.323 -18.639 1.00 93.31 83 ALA A C 1
ATOM 621 O O . ALA A 1 83 ? 6.690 -2.095 -19.588 1.00 93.31 83 ALA A O 1
ATOM 622 N N . LEU A 1 84 ? 5.431 -1.354 -17.861 1.00 92.56 84 LEU A N 1
ATOM 623 C CA . LEU A 1 84 ? 5.734 0.069 -18.034 1.00 92.56 84 LEU A CA 1
ATOM 624 C C . LEU A 1 84 ? 7.232 0.373 -17.894 1.00 92.56 84 LEU A C 1
ATOM 626 O O . LEU A 1 84 ? 7.687 1.344 -18.484 1.00 92.56 84 LEU A O 1
ATOM 630 N N . ASP A 1 85 ? 8.010 -0.480 -17.224 1.00 89.12 85 ASP A N 1
ATOM 631 C CA . ASP A 1 85 ? 9.464 -0.334 -17.031 1.00 89.12 85 ASP A CA 1
ATOM 632 C C . ASP A 1 85 ? 10.258 -0.324 -18.347 1.00 89.12 85 ASP A C 1
ATOM 634 O O . ASP A 1 85 ? 11.439 0.012 -18.352 1.00 89.12 85 ASP A O 1
ATOM 638 N N . ASN A 1 86 ? 9.621 -0.703 -19.460 1.00 87.69 86 ASN A N 1
ATOM 639 C CA . ASN A 1 86 ? 10.237 -0.806 -20.784 1.00 87.69 86 ASN A CA 1
ATOM 640 C C . ASN A 1 86 ? 9.698 0.225 -21.792 1.00 87.69 86 ASN A C 1
ATOM 642 O O . ASN A 1 86 ? 10.030 0.143 -22.973 1.00 87.69 86 ASN A O 1
ATOM 646 N N . VAL A 1 87 ? 8.803 1.125 -21.370 1.00 77.12 87 VAL A N 1
ATOM 647 C CA . VAL A 1 87 ? 8.039 1.998 -22.285 1.00 77.12 87 VAL A CA 1
ATOM 648 C C . VAL A 1 87 ? 8.320 3.489 -22.061 1.00 77.12 87 VAL A C 1
ATOM 650 O O . VAL A 1 87 ? 8.055 4.281 -22.964 1.00 77.12 87 VAL A O 1
ATOM 653 N N . VAL A 1 88 ? 8.823 3.878 -20.883 1.00 61.41 88 VAL A N 1
ATOM 654 C CA . VAL A 1 88 ? 8.977 5.293 -20.477 1.00 61.41 88 VAL A CA 1
ATOM 655 C C . VAL A 1 88 ? 10.350 5.857 -20.780 1.00 61.41 88 VAL A C 1
ATOM 657 O O . VAL A 1 88 ? 11.334 5.194 -20.388 1.00 61.41 88 VAL A O 1
#

Sequence (88 aa):
MLGDWGASAGPADRVLVSLIYIPREGGGPVSVVNAVERGVDNSGLFEFALAREQVIGTPLAPLVFQMIDALWITEPRIAEVKALDNVV

Radius of gyration: 14.26 Å; chains: 1; bounding box: 32×26×34 Å

pLDDT: mean 90.99, std 7.84, range [61.41, 97.19]

Secondary structure (DSSP, 8-state):
-EE--STT--GGGEEE-EEEE---TT---EEEE-SGGG----TTT-SEEPPGGGTTTSTHHHHHHHHHHHHHHH-GGGHHHHHGGGT-

Foldseek 3Di:
DDADDDPPDWQARDEDWDWDFDAEAVGTDIATAFQVPPPDPCVRRHPYYDHRVNQPPDPNVVVVVVVVVVCVPPPPVCVVVVVSNHVD